Protein AF-A0AAW1Q838-F1 (afdb_monomer)

Radius of gyration: 20.92 Å; Cα contacts (8 Å, |Δi|>4): 84; chains: 1; bounding box: 61×26×75 Å

Solvent-accessible surface area (backbone atoms only — not comparable to full-atom values): 7530 Å² total; per-residue (Å²): 132,84,79,78,74,71,60,80,70,79,81,52,60,91,47,49,64,59,35,44,54,51,56,46,51,53,49,45,48,48,38,36,73,79,58,67,28,52,66,94,47,55,60,44,24,50,62,59,33,47,87,83,47,58,71,69,54,52,53,41,53,48,50,53,38,50,53,42,48,40,53,76,70,40,90,88,39,78,66,61,94,52,54,66,62,50,52,51,40,48,52,63,62,55,53,52,64,74,53,52,56,59,68,77,67,53,78,94,72,87,86,86,78,86,73,87,79,79,84,84,134

Nearest PDB structures (foldseek):
  2lch-assembly1_A  TM=3.728E-01  e=3.826E+00  Thermotoga maritima
  2iub-assembly2_J  TM=2.067E-01  e=8.677E+00  Thermotoga maritima

pLDDT: mean 75.62, std 19.11, range [34.22, 93.31]

Foldseek 3Di:
DDDPPPDLVVVAPPFQLRRLVVLQVVLVVCLCPLQVFDDPGQLSSLVRRVVVDDPVLSVLSVVSRVQNCCCPPPPPNRHRPCPVSNSVSSVVNVCCVVVSVVVVPDDPDDDDDDDDDDDDD

Organism: NCBI:txid41462

Sequence (121 aa):
MGGSLSRPEEQYSSNDVELVIRASKDLEHLLDTEFGASGKGLHEKITSCGRQLPDDLIKKMRYLATIRNKLIHEHGVNSIPNRDGFIRSFQESQDVQSLSVWSLLLPSALGHQPELTQNSR

Secondary structure (DSSP, 8-state):
-------GGGGS-S-HHHHHHHHHHHHHHHHHHHH----SSHHHHHHHHTTTS-HHHHHHHHHHHHHHHHHHHSTT--S-TTHHHHHHHHHHHHTTHHHHHHHHTS---S-----------

Structure (mmCIF, N/CA/C/O backbone):
data_AF-A0AAW1Q838-F1
#
_entry.id   AF-A0AAW1Q838-F1
#
loop_
_atom_site.group_PDB
_atom_site.id
_atom_site.type_symbol
_atom_site.label_atom_id
_atom_site.label_alt_id
_atom_site.label_comp_id
_atom_site.label_asym_id
_atom_site.label_entity_id
_atom_site.label_seq_id
_atom_site.pdbx_PDB_ins_code
_atom_site.Cartn_x
_atom_site.Cartn_y
_atom_site.Cartn_z
_atom_site.occupancy
_atom_site.B_iso_or_equiv
_atom_site.auth_seq_id
_atom_site.auth_comp_id
_atom_site.auth_asym_id
_atom_site.auth_atom_id
_atom_site.pdbx_PDB_model_num
ATOM 1 N N . MET A 1 1 ? -20.909 16.084 -25.757 1.00 37.94 1 MET A N 1
ATOM 2 C CA . MET A 1 1 ? -19.484 16.476 -25.811 1.00 37.94 1 MET A CA 1
ATOM 3 C C . MET A 1 1 ? -18.763 15.644 -24.770 1.00 37.94 1 MET A C 1
ATOM 5 O O . MET A 1 1 ? -19.203 15.638 -23.630 1.00 37.94 1 MET A O 1
ATOM 9 N N . GLY A 1 2 ? -17.811 14.818 -25.209 1.00 40.34 2 GLY A N 1
ATOM 10 C CA . GLY A 1 2 ? -17.252 13.718 -24.422 1.00 40.34 2 GLY A CA 1
ATOM 11 C C . GLY A 1 2 ? -16.569 14.194 -23.147 1.00 40.34 2 GLY A C 1
ATOM 12 O O . GLY A 1 2 ? -15.642 14.998 -23.209 1.00 40.34 2 GLY A O 1
ATOM 13 N N . GLY A 1 3 ? -17.026 13.681 -22.004 1.00 34.22 3 GLY A N 1
ATOM 14 C CA . GLY A 1 3 ? -16.238 13.703 -20.782 1.00 34.22 3 GLY A CA 1
ATOM 15 C C . GLY A 1 3 ? -14.993 12.872 -21.043 1.00 34.22 3 GLY A C 1
ATOM 16 O O . GLY A 1 3 ? -15.080 11.652 -21.174 1.00 34.22 3 GLY A O 1
ATOM 17 N N . SER A 1 4 ? -13.861 13.548 -21.210 1.00 37.50 4 SER A N 1
ATOM 18 C CA . SER A 1 4 ? -12.55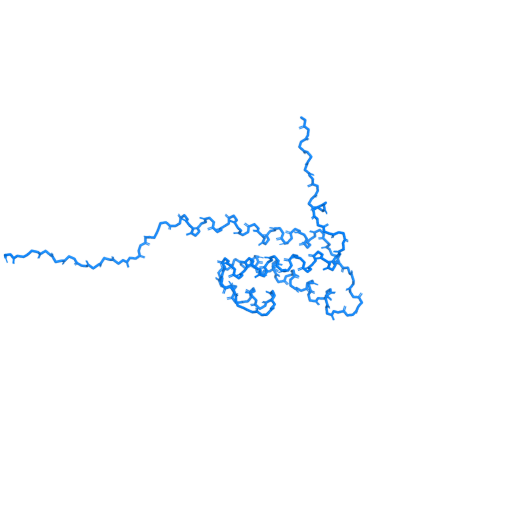5 12.912 -21.247 1.00 37.50 4 SER A CA 1
ATOM 19 C C . SER A 1 4 ? -12.356 12.272 -19.878 1.00 37.50 4 SER A C 1
ATOM 21 O O . SER A 1 4 ? -12.000 12.949 -18.918 1.00 37.50 4 SER A O 1
ATOM 23 N N . LEU A 1 5 ? -12.690 10.986 -19.762 1.00 45.12 5 LEU A N 1
ATOM 24 C CA . LEU A 1 5 ? -12.268 10.150 -18.650 1.00 45.12 5 LEU A CA 1
ATOM 25 C C . LEU A 1 5 ? -10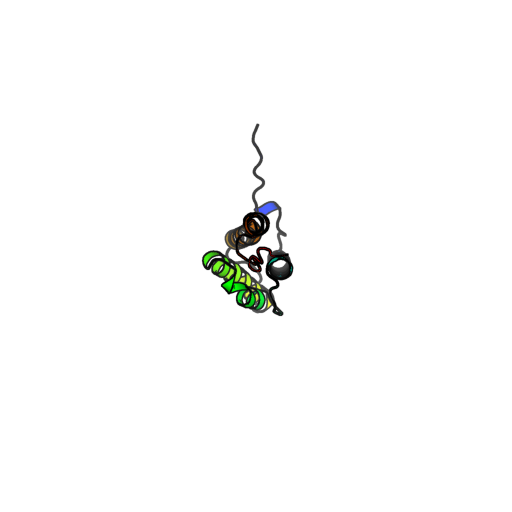.749 10.070 -18.778 1.00 45.12 5 LEU A C 1
ATOM 27 O O . LEU A 1 5 ? -10.233 9.237 -19.523 1.00 45.12 5 LEU A O 1
ATOM 31 N N . SER A 1 6 ? -10.042 11.014 -18.153 1.00 42.31 6 SER A N 1
ATOM 32 C CA . SER A 1 6 ? -8.593 10.943 -18.011 1.00 42.31 6 SER A CA 1
ATOM 33 C C . SER A 1 6 ? -8.267 9.541 -17.518 1.00 42.31 6 SER A C 1
ATOM 35 O O . SER A 1 6 ? -8.817 9.094 -16.507 1.00 42.31 6 SER A O 1
ATOM 37 N N . ARG A 1 7 ? -7.453 8.806 -18.284 1.00 50.72 7 ARG A N 1
ATOM 38 C CA . ARG A 1 7 ? -7.026 7.464 -17.884 1.00 50.72 7 ARG A CA 1
ATOM 39 C C . ARG A 1 7 ? -6.406 7.594 -16.492 1.00 50.72 7 ARG A C 1
ATOM 41 O O . ARG A 1 7 ? -5.589 8.496 -16.302 1.00 50.72 7 ARG A O 1
ATOM 48 N N . PRO A 1 8 ? -6.745 6.713 -15.536 1.00 52.41 8 PRO A N 1
ATOM 49 C CA . PRO A 1 8 ? -6.195 6.783 -14.182 1.00 52.41 8 PRO A CA 1
ATOM 50 C C . PRO A 1 8 ? -4.657 6.788 -14.175 1.00 52.41 8 PRO A C 1
ATOM 52 O O . PRO A 1 8 ? -4.049 7.295 -13.243 1.00 52.41 8 PRO A O 1
ATOM 55 N N . GLU A 1 9 ? -4.024 6.299 -15.243 1.00 51.03 9 GLU A N 1
ATOM 56 C CA . GLU A 1 9 ? -2.575 6.282 -15.443 1.00 51.03 9 GLU A CA 1
ATOM 57 C C . GLU A 1 9 ? -1.909 7.672 -15.534 1.00 51.03 9 GLU A C 1
ATOM 59 O O . GLU A 1 9 ? -0.737 7.782 -15.181 1.00 51.03 9 GLU A O 1
ATOM 64 N N . GLU A 1 10 ? -2.612 8.733 -15.955 1.00 53.31 10 GLU A N 1
ATOM 65 C CA . GLU A 1 10 ? -2.006 10.065 -16.176 1.00 53.31 10 GLU A CA 1
ATOM 66 C C . GLU A 1 10 ? -1.761 10.872 -14.885 1.00 53.31 10 GLU A C 1
ATOM 68 O O . GLU A 1 10 ? -1.040 11.868 -14.911 1.00 53.31 10 GLU A O 1
ATOM 73 N N . GLN A 1 11 ? -2.314 10.452 -13.740 1.00 62.91 11 GLN A N 1
ATOM 74 C CA . GLN A 1 11 ? -2.136 11.136 -12.446 1.00 62.91 11 GLN A CA 1
ATOM 75 C C . GLN A 1 11 ? -0.970 10.604 -11.598 1.00 62.91 11 GLN A C 1
ATOM 77 O O . GLN A 1 11 ? -0.588 11.233 -10.609 1.00 62.91 11 GLN A O 1
ATOM 82 N N . TYR A 1 12 ? -0.389 9.461 -11.962 1.00 73.44 12 TYR A N 1
ATOM 83 C CA . TYR A 1 12 ? 0.642 8.793 -11.169 1.00 73.44 12 TYR A CA 1
ATOM 84 C C . TYR A 1 12 ? 2.032 8.987 -11.777 1.00 73.44 12 TYR A C 1
ATOM 86 O O . TYR A 1 12 ? 2.196 8.916 -12.992 1.00 73.44 12 TYR A O 1
ATOM 94 N N . SER A 1 13 ? 3.056 9.183 -10.932 1.00 79.38 13 SER A N 1
ATOM 95 C CA . SER A 1 13 ? 4.440 9.375 -11.404 1.00 79.38 13 SER A CA 1
ATOM 96 C C . SER A 1 13 ? 4.865 8.235 -12.324 1.00 79.38 13 SER A C 1
ATOM 98 O O . SER A 1 13 ? 4.748 7.070 -11.940 1.00 79.38 13 SER A O 1
ATOM 100 N N . SER A 1 14 ? 5.401 8.548 -13.506 1.00 79.75 14 SER A N 1
ATOM 101 C CA . SER A 1 14 ? 5.923 7.562 -14.465 1.00 79.75 14 SER A CA 1
ATOM 102 C C . SER A 1 14 ? 7.032 6.679 -13.883 1.00 79.75 14 SER A C 1
ATOM 104 O O . SER A 1 14 ? 7.337 5.632 -14.444 1.00 79.75 14 SER A O 1
ATOM 106 N N . ASN A 1 15 ? 7.630 7.078 -12.756 1.00 88.19 15 ASN A N 1
ATOM 107 C CA . ASN A 1 15 ? 8.586 6.269 -12.019 1.00 88.19 15 ASN A CA 1
ATOM 108 C C . ASN A 1 15 ? 7.866 5.340 -11.027 1.00 88.19 15 ASN A C 1
ATOM 110 O O . ASN A 1 15 ? 7.208 5.790 -10.090 1.00 88.19 15 ASN A O 1
ATOM 114 N N . ASP A 1 16 ? 8.030 4.033 -11.220 1.00 89.44 16 ASP A N 1
ATOM 115 C CA . ASP A 1 16 ? 7.439 2.978 -10.391 1.00 89.44 16 ASP A CA 1
ATOM 116 C C . ASP A 1 16 ? 7.858 3.045 -8.916 1.00 89.44 16 ASP A C 1
ATOM 118 O O . ASP A 1 16 ? 7.029 2.852 -8.026 1.00 89.44 16 ASP A O 1
ATOM 122 N N . VAL A 1 17 ? 9.129 3.354 -8.646 1.00 88.88 17 VAL A N 1
ATOM 123 C CA . VAL A 1 17 ? 9.659 3.476 -7.279 1.00 88.88 17 VAL A CA 1
ATOM 124 C C . VAL A 1 17 ? 9.000 4.649 -6.574 1.00 88.88 17 VAL A C 1
ATOM 126 O O . VAL A 1 17 ? 8.524 4.523 -5.447 1.00 88.88 17 VAL A O 1
ATOM 129 N N . GLU A 1 18 ? 8.922 5.789 -7.255 1.00 89.31 18 GLU A N 1
ATOM 130 C CA . GLU A 1 18 ? 8.268 6.969 -6.707 1.00 89.31 18 GLU A CA 1
ATOM 131 C C . GLU A 1 18 ? 6.769 6.738 -6.485 1.00 89.31 18 GLU A C 1
ATOM 133 O O . GLU A 1 18 ? 6.257 7.076 -5.416 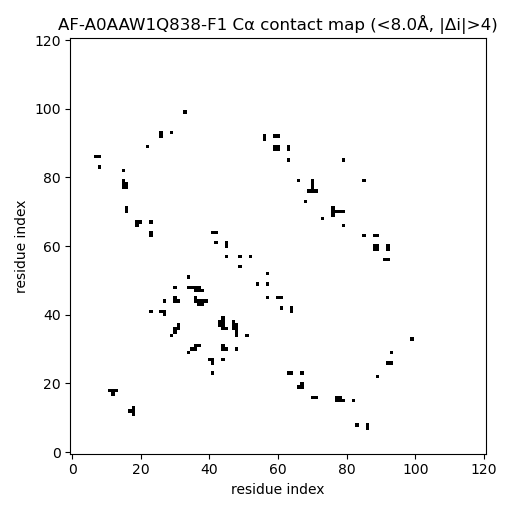1.00 89.31 18 GLU A O 1
ATOM 138 N N . LEU A 1 19 ? 6.081 6.131 -7.458 1.00 90.25 19 LEU A N 1
ATOM 139 C CA . LEU A 1 19 ? 4.669 5.771 -7.354 1.00 90.25 19 LEU A CA 1
ATOM 140 C C . LEU A 1 19 ? 4.412 4.917 -6.110 1.00 90.25 19 LEU A C 1
ATOM 142 O O . LEU A 1 19 ? 3.559 5.252 -5.291 1.00 90.25 19 LEU A O 1
ATOM 146 N N . VAL A 1 20 ? 5.180 3.845 -5.938 1.00 91.75 20 VAL A N 1
ATOM 147 C CA . VAL A 1 20 ? 5.031 2.920 -4.813 1.00 91.75 20 VAL A CA 1
ATOM 148 C C . VAL A 1 20 ? 5.320 3.590 -3.476 1.00 91.75 20 VAL A C 1
ATOM 150 O O . VAL A 1 20 ? 4.594 3.348 -2.510 1.00 91.75 20 VAL A O 1
ATOM 153 N N . ILE A 1 21 ? 6.346 4.442 -3.399 1.00 90.50 21 ILE A N 1
ATOM 154 C CA . ILE A 1 21 ? 6.668 5.178 -2.170 1.00 90.50 21 ILE A CA 1
ATOM 155 C C . ILE A 1 21 ? 5.532 6.134 -1.805 1.00 90.50 21 ILE A C 1
ATOM 157 O O . ILE A 1 21 ? 5.115 6.150 -0.648 1.00 90.50 21 ILE A O 1
ATOM 161 N N . ARG A 1 22 ? 5.027 6.917 -2.767 1.00 90.75 22 ARG A N 1
ATOM 162 C CA . ARG A 1 22 ? 3.933 7.874 -2.533 1.00 90.75 22 ARG A CA 1
ATOM 163 C C . ARG A 1 22 ? 2.650 7.156 -2.120 1.00 90.75 22 ARG A C 1
ATOM 165 O O . ARG A 1 22 ? 2.131 7.431 -1.046 1.00 90.75 22 ARG A O 1
ATOM 172 N N . ALA A 1 23 ? 2.230 6.155 -2.893 1.00 90.50 23 ALA A N 1
ATOM 173 C CA . ALA A 1 23 ? 1.039 5.362 -2.597 1.00 90.50 23 ALA A CA 1
ATOM 174 C C . ALA A 1 23 ? 1.113 4.689 -1.216 1.00 90.50 23 ALA A C 1
ATOM 176 O O . ALA A 1 23 ? 0.137 4.666 -0.469 1.00 90.50 23 ALA A O 1
ATOM 177 N N . SER A 1 24 ? 2.286 4.171 -0.839 1.00 91.69 24 SER A N 1
ATOM 178 C CA . SER A 1 24 ? 2.460 3.545 0.476 1.00 91.69 24 SER A CA 1
ATOM 179 C C . SER A 1 24 ? 2.349 4.558 1.610 1.00 91.69 24 SER A C 1
ATOM 181 O O . SER A 1 24 ? 1.657 4.275 2.580 1.00 91.69 24 SER A O 1
ATOM 183 N N . LYS A 1 25 ? 2.961 5.741 1.469 1.00 91.19 25 LYS A N 1
ATOM 184 C CA . LYS A 1 25 ? 2.856 6.816 2.467 1.00 91.19 25 LYS A CA 1
ATOM 185 C C . LYS A 1 25 ? 1.418 7.292 2.643 1.00 91.19 25 LYS A C 1
ATOM 187 O O . LYS A 1 25 ? 0.985 7.481 3.776 1.00 91.19 25 LYS A O 1
ATOM 192 N N . ASP A 1 26 ? 0.685 7.443 1.544 1.00 90.81 26 ASP A N 1
ATOM 193 C CA . ASP A 1 26 ? -0.714 7.871 1.578 1.00 90.81 26 ASP A CA 1
ATOM 194 C C . ASP A 1 26 ? -1.588 6.840 2.305 1.00 90.81 26 ASP A C 1
ATOM 196 O O . ASP A 1 26 ? -2.376 7.206 3.176 1.00 90.81 26 ASP A O 1
ATOM 200 N N . LEU A 1 27 ? -1.407 5.541 2.027 1.00 90.44 27 LEU A N 1
ATOM 201 C CA . LEU A 1 27 ? -2.109 4.486 2.768 1.00 90.44 27 LEU A CA 1
ATOM 202 C C . LEU A 1 27 ? -1.682 4.415 4.233 1.00 90.44 27 LEU A C 1
ATOM 204 O O . LEU A 1 27 ? -2.521 4.224 5.106 1.00 90.44 27 LEU A O 1
ATOM 208 N N . GLU A 1 28 ? -0.392 4.557 4.527 1.00 91.38 28 GLU A N 1
ATOM 209 C CA . GLU A 1 28 ? 0.101 4.557 5.903 1.00 91.38 28 GLU A CA 1
ATOM 210 C C . GLU A 1 28 ? -0.476 5.712 6.712 1.00 91.38 28 GLU A C 1
ATOM 212 O O . GLU A 1 28 ? -0.750 5.516 7.894 1.00 91.38 28 GLU A O 1
ATOM 217 N N . HIS A 1 29 ? -0.653 6.883 6.095 1.00 89.38 29 HIS A N 1
ATOM 218 C CA . HIS A 1 29 ? -1.289 8.043 6.707 1.00 89.38 29 HIS A CA 1
ATOM 219 C C . HIS A 1 29 ? -2.794 7.834 6.892 1.00 89.38 29 HIS A C 1
ATOM 221 O O . HIS A 1 29 ? -3.311 8.104 7.973 1.00 89.38 29 HIS A O 1
ATOM 227 N N . LEU A 1 30 ? -3.485 7.285 5.888 1.00 87.56 30 LEU A N 1
ATOM 228 C CA . LEU A 1 30 ? -4.908 6.947 5.972 1.00 87.56 30 LEU A CA 1
ATOM 229 C C . LEU A 1 30 ? -5.187 5.956 7.111 1.00 87.56 30 LEU A C 1
ATOM 231 O O . LEU A 1 30 ? -6.080 6.167 7.923 1.00 87.56 30 LEU A O 1
ATOM 235 N N . LEU A 1 31 ? -4.399 4.882 7.203 1.00 87.81 31 LEU A N 1
ATOM 236 C CA . LEU A 1 31 ? -4.549 3.883 8.261 1.00 87.81 31 LEU A CA 1
ATOM 237 C C . LEU A 1 31 ? -4.257 4.462 9.654 1.00 87.81 31 LEU A C 1
ATOM 239 O O . LEU A 1 31 ? -4.886 4.062 10.630 1.00 87.81 31 LEU A O 1
ATOM 243 N N . ASP A 1 32 ? -3.311 5.395 9.751 1.00 88.50 32 ASP A N 1
ATOM 244 C CA . ASP A 1 32 ? -2.970 6.085 11.000 1.00 88.50 32 ASP A CA 1
ATOM 245 C C . ASP A 1 32 ? -4.112 6.985 11.484 1.00 88.50 32 ASP A C 1
ATOM 247 O O . ASP A 1 32 ? -4.533 6.898 12.633 1.00 88.50 32 ASP A O 1
ATOM 251 N N . THR A 1 33 ? -4.635 7.812 10.577 1.00 85.50 33 THR A N 1
ATOM 252 C CA . THR A 1 33 ? -5.613 8.865 10.876 1.00 85.50 33 THR A CA 1
ATOM 253 C C . THR A 1 33 ? -7.024 8.323 11.066 1.00 85.50 33 THR A C 1
ATOM 255 O O . THR A 1 33 ? -7.673 8.664 12.051 1.00 85.50 33 THR A O 1
ATOM 258 N N . GLU A 1 34 ? -7.478 7.436 10.179 1.00 82.56 34 GLU A N 1
ATOM 259 C CA . GLU A 1 34 ? -8.862 6.948 10.184 1.00 82.56 34 GLU A CA 1
ATOM 260 C C . GLU A 1 34 ? -9.058 5.721 11.084 1.00 82.56 34 GLU A C 1
ATOM 262 O O . GLU A 1 34 ? -10.138 5.516 11.635 1.00 82.56 34 GLU A O 1
ATOM 267 N N . PHE A 1 35 ? -8.021 4.891 11.248 1.00 83.94 35 PHE A N 1
ATOM 268 C CA . PHE A 1 35 ? -8.126 3.606 11.956 1.00 83.94 35 PHE A CA 1
ATOM 269 C C . PHE A 1 35 ? -7.238 3.507 13.201 1.00 83.94 35 PHE A C 1
ATOM 271 O O . PHE A 1 35 ? -7.271 2.478 13.884 1.00 83.94 35 PHE A O 1
ATOM 278 N N . GLY A 1 36 ? -6.430 4.533 13.498 1.00 85.50 36 GLY A N 1
ATOM 279 C CA . GLY A 1 36 ? -5.480 4.507 14.613 1.00 85.50 36 GLY A CA 1
ATOM 280 C C . GLY A 1 36 ? -4.430 3.399 14.478 1.00 85.50 36 GLY A C 1
ATOM 281 O O . GLY A 1 36 ? -3.983 2.837 15.481 1.00 85.50 36 GLY A O 1
ATOM 282 N N . ALA A 1 37 ? -4.087 3.008 13.246 1.00 89.50 37 ALA A N 1
ATOM 283 C CA . ALA A 1 37 ? -3.208 1.874 13.001 1.00 89.50 37 ALA A CA 1
ATOM 284 C C . ALA A 1 37 ? -1.791 2.129 13.530 1.00 89.50 37 ALA A C 1
ATOM 286 O O . ALA A 1 37 ? -1.193 3.174 13.293 1.00 89.50 37 ALA A O 1
ATOM 287 N N . SER A 1 38 ? -1.217 1.123 14.188 1.00 85.81 38 SER A N 1
ATOM 288 C CA . SER A 1 38 ? 0.138 1.180 14.743 1.00 85.81 38 SER A CA 1
ATOM 289 C C . SER A 1 38 ? 1.102 0.285 13.958 1.00 85.81 38 SER A C 1
ATOM 291 O O . SER A 1 38 ? 0.747 -0.826 13.566 1.00 85.81 38 SER A O 1
ATOM 293 N N . GLY A 1 39 ? 2.335 0.747 13.735 1.00 89.69 39 GLY A N 1
ATOM 294 C CA . GLY A 1 39 ? 3.375 -0.019 13.033 1.00 89.69 39 GLY A CA 1
ATOM 295 C C . GLY A 1 39 ? 4.405 0.864 12.328 1.00 89.69 39 GLY A C 1
ATOM 296 O O . GLY A 1 39 ? 4.149 2.047 12.100 1.00 89.69 39 GLY A O 1
ATOM 297 N N . LYS A 1 40 ? 5.571 0.301 11.979 1.00 85.44 40 LYS A N 1
ATOM 298 C CA . LYS A 1 40 ? 6.641 1.036 11.276 1.00 85.44 40 LYS A CA 1
ATOM 299 C C . LYS A 1 40 ? 6.469 1.025 9.760 1.00 85.44 40 LYS A C 1
ATOM 301 O O . LYS A 1 40 ? 6.989 1.917 9.099 1.00 85.44 40 LYS A O 1
ATOM 306 N N . GLY A 1 41 ? 5.775 0.023 9.223 1.00 87.56 41 GLY A N 1
ATOM 307 C CA . GLY A 1 41 ? 5.469 -0.075 7.800 1.00 87.56 41 GLY A CA 1
ATOM 308 C C . GLY A 1 41 ? 4.021 -0.458 7.505 1.00 87.56 41 GLY A C 1
ATOM 309 O O . GLY A 1 41 ? 3.312 -1.003 8.354 1.00 87.56 41 GLY A O 1
ATOM 310 N N . LEU A 1 42 ? 3.613 -0.247 6.252 1.00 90.44 42 LEU A N 1
ATOM 311 C CA . LEU A 1 42 ? 2.273 -0.543 5.737 1.00 90.44 42 LEU A CA 1
ATOM 312 C C . LEU A 1 42 ? 1.752 -1.937 6.133 1.00 90.44 42 LEU A C 1
ATOM 314 O O . LEU A 1 42 ? 0.615 -2.065 6.574 1.00 90.44 42 LEU A O 1
ATOM 318 N N . HIS A 1 43 ? 2.580 -2.984 6.051 1.00 91.81 43 HIS A N 1
ATOM 319 C CA . HIS A 1 43 ? 2.169 -4.348 6.419 1.00 91.81 43 HIS A CA 1
ATOM 320 C C . HIS A 1 43 ? 1.782 -4.486 7.904 1.00 91.81 43 HIS A C 1
ATOM 322 O O . HIS A 1 43 ? 0.798 -5.152 8.239 1.00 91.81 43 HIS A O 1
ATOM 328 N N . GL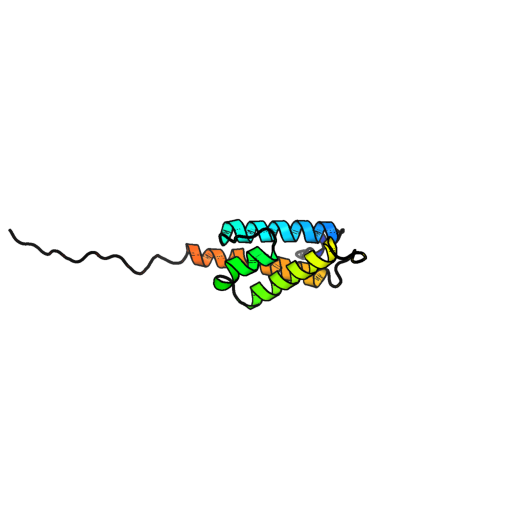U A 1 44 ? 2.545 -3.850 8.796 1.00 91.69 44 GLU A N 1
ATOM 329 C CA . GLU A 1 44 ? 2.270 -3.851 10.235 1.00 91.69 44 GLU A CA 1
ATOM 330 C C . GLU A 1 44 ? 0.998 -3.057 10.534 1.00 91.69 44 GLU A C 1
ATOM 332 O O . GLU A 1 44 ? 0.128 -3.556 11.248 1.00 91.69 44 GLU A O 1
ATOM 337 N N . LYS A 1 45 ? 0.834 -1.884 9.904 1.00 91.69 45 LYS A N 1
ATOM 338 C CA . LYS A 1 45 ? -0.369 -1.056 10.059 1.00 91.69 45 LYS A CA 1
ATOM 339 C C . LYS A 1 45 ? -1.632 -1.794 9.613 1.00 91.69 45 LYS A C 1
ATOM 341 O O . LYS A 1 45 ? -2.598 -1.836 10.371 1.00 91.69 45 LYS A O 1
ATOM 346 N N . ILE A 1 46 ? -1.611 -2.452 8.448 1.00 90.81 46 ILE A N 1
ATOM 347 C CA . ILE A 1 46 ? -2.731 -3.285 7.965 1.00 90.81 46 ILE A CA 1
ATOM 348 C C . ILE A 1 46 ? -3.060 -4.391 8.972 1.00 90.81 46 ILE A C 1
ATOM 350 O O . ILE A 1 46 ? -4.223 -4.683 9.226 1.00 90.81 46 ILE A O 1
ATOM 354 N N . THR A 1 47 ? -2.043 -5.025 9.556 1.00 90.25 47 THR A N 1
ATOM 355 C CA . THR A 1 47 ? -2.251 -6.092 10.544 1.00 90.25 47 THR A CA 1
ATOM 356 C C . THR A 1 47 ? -2.857 -5.547 11.838 1.00 90.25 47 THR A C 1
ATOM 358 O O . THR A 1 47 ? -3.757 -6.171 12.396 1.00 90.25 47 THR A O 1
ATOM 361 N N . SER A 1 48 ? -2.417 -4.367 12.280 1.00 91.25 48 SER A N 1
ATOM 362 C CA . SER A 1 48 ? -2.935 -3.683 13.468 1.00 91.25 48 SER A CA 1
ATOM 363 C C . SER A 1 48 ? -4.422 -3.331 13.332 1.00 91.25 48 SER A C 1
ATOM 365 O O . SER A 1 48 ? -5.195 -3.607 14.249 1.00 91.25 48 SER A O 1
ATOM 367 N N . CYS A 1 49 ? -4.848 -2.797 12.184 1.00 86.00 49 CYS A N 1
ATOM 368 C CA . CYS A 1 49 ? -6.246 -2.419 11.939 1.00 86.00 49 CYS A CA 1
ATOM 369 C C . CYS A 1 49 ? -7.085 -3.503 11.239 1.00 86.00 49 CYS A C 1
ATOM 371 O O . CYS A 1 49 ? -8.276 -3.305 11.016 1.00 86.00 49 CYS A O 1
ATOM 373 N N . GLY A 1 50 ? -6.521 -4.677 10.941 1.00 82.44 50 GLY A N 1
ATOM 374 C CA . GLY A 1 50 ? -7.166 -5.710 10.122 1.00 82.44 50 GLY A CA 1
ATOM 375 C C . GLY A 1 50 ? -8.459 -6.307 10.693 1.00 82.44 50 GLY A C 1
ATOM 376 O O . GLY A 1 50 ? -9.168 -7.003 9.984 1.00 82.44 50 GLY A O 1
ATOM 377 N N . ARG A 1 51 ? -8.812 -6.045 11.957 1.00 83.81 51 ARG A N 1
ATOM 378 C CA . ARG A 1 51 ? -10.138 -6.414 12.494 1.00 83.81 51 ARG A CA 1
ATOM 379 C C . ARG A 1 51 ? -11.248 -5.429 12.117 1.00 83.81 51 ARG A C 1
ATOM 381 O O . ARG A 1 51 ? -12.414 -5.786 12.209 1.00 83.81 51 ARG A O 1
ATOM 388 N N . GLN A 1 52 ? -10.884 -4.204 11.743 1.00 81.50 52 GLN A N 1
ATOM 389 C CA . GLN A 1 52 ? -11.806 -3.114 11.405 1.00 81.50 52 GLN A CA 1
ATOM 390 C C . GLN A 1 52 ? -12.035 -2.997 9.891 1.00 81.50 52 GLN A C 1
ATOM 392 O O . GLN A 1 52 ? -12.928 -2.279 9.453 1.00 81.50 52 GLN A O 1
ATOM 397 N N . LEU A 1 53 ? -11.227 -3.698 9.090 1.00 83.19 53 LEU A N 1
ATOM 398 C CA . LEU A 1 53 ? -11.258 -3.650 7.634 1.00 83.19 53 LEU A CA 1
ATOM 399 C C . LEU A 1 53 ? -11.885 -4.929 7.057 1.00 83.19 53 LEU A C 1
ATOM 401 O O . LEU A 1 53 ? -11.674 -6.014 7.602 1.00 83.19 53 LEU A O 1
ATOM 405 N N . PRO A 1 54 ? -12.611 -4.845 5.930 1.00 86.69 54 PRO A N 1
ATOM 406 C CA . PRO A 1 54 ? -13.083 -6.029 5.226 1.00 86.69 54 PRO A CA 1
ATOM 407 C C . PRO A 1 54 ? -11.916 -6.859 4.670 1.00 86.69 54 PRO A C 1
ATOM 409 O O . PRO A 1 54 ? -10.911 -6.326 4.197 1.00 86.69 54 PRO A O 1
ATOM 412 N N . ASP A 1 55 ? -12.076 -8.183 4.670 1.00 86.94 55 ASP A N 1
ATOM 413 C CA . ASP A 1 55 ? -11.023 -9.137 4.284 1.00 86.94 55 ASP A CA 1
ATOM 414 C C . ASP A 1 55 ? -10.523 -8.933 2.837 1.00 86.94 55 ASP A C 1
ATOM 416 O O . ASP A 1 55 ? -9.336 -9.086 2.546 1.00 86.94 55 ASP A O 1
ATOM 420 N N . ASP A 1 56 ? -11.415 -8.514 1.932 1.00 87.44 56 ASP A N 1
ATOM 421 C CA . ASP A 1 56 ? -11.082 -8.178 0.540 1.00 87.44 56 ASP A CA 1
ATOM 422 C C . ASP A 1 56 ? -10.125 -6.977 0.440 1.00 87.44 56 ASP A C 1
ATOM 424 O O . ASP A 1 56 ? -9.119 -7.017 -0.272 1.00 87.44 56 ASP A O 1
ATOM 428 N N . LEU A 1 57 ? -10.378 -5.935 1.233 1.00 87.44 57 LEU A N 1
ATOM 429 C CA . LEU A 1 57 ? -9.526 -4.752 1.304 1.00 87.44 57 LEU A CA 1
ATOM 430 C C . LEU A 1 57 ? -8.162 -5.086 1.913 1.00 87.44 57 LEU A C 1
ATOM 432 O O . LEU A 1 57 ? -7.131 -4.664 1.392 1.00 87.44 57 LEU A O 1
ATOM 436 N N . ILE A 1 58 ? -8.135 -5.900 2.971 1.00 90.19 58 ILE A N 1
ATOM 437 C CA . ILE A 1 58 ? -6.885 -6.362 3.588 1.00 90.19 58 ILE A CA 1
ATOM 438 C C . ILE A 1 58 ? -6.023 -7.094 2.560 1.00 90.19 58 ILE A C 1
ATOM 440 O O . ILE A 1 58 ? -4.813 -6.866 2.501 1.00 90.19 58 ILE A O 1
ATOM 444 N N . LYS A 1 59 ? -6.620 -7.950 1.721 1.00 91.06 59 LYS A N 1
ATOM 445 C CA . LYS A 1 59 ? -5.900 -8.650 0.644 1.00 91.06 59 LYS A CA 1
ATOM 446 C C . LYS A 1 59 ? -5.287 -7.674 -0.360 1.00 91.06 59 LYS A C 1
ATOM 448 O O . LYS A 1 59 ? -4.111 -7.827 -0.693 1.00 91.06 59 LYS A O 1
ATOM 453 N N . LYS A 1 60 ? -6.031 -6.650 -0.789 1.00 91.31 60 LYS A N 1
ATOM 454 C CA . LYS A 1 60 ? -5.534 -5.608 -1.709 1.00 91.31 60 LYS A CA 1
ATOM 455 C C . LYS A 1 60 ? -4.403 -4.793 -1.089 1.00 91.31 60 LYS A C 1
ATOM 457 O O . LYS A 1 60 ? -3.337 -4.660 -1.685 1.00 91.31 60 LYS A O 1
ATOM 462 N N . MET A 1 61 ? -4.576 -4.331 0.144 1.00 91.19 61 MET A N 1
ATOM 463 C CA . MET A 1 61 ? -3.544 -3.580 0.857 1.00 91.19 61 MET A CA 1
ATOM 464 C C . MET A 1 61 ? -2.283 -4.427 1.102 1.00 91.19 61 MET A C 1
ATOM 466 O O . MET A 1 61 ? -1.161 -3.937 0.958 1.00 91.19 61 MET A O 1
ATOM 470 N N . ARG A 1 62 ? -2.435 -5.724 1.407 1.00 92.06 62 ARG A N 1
ATOM 471 C CA . ARG A 1 62 ? -1.302 -6.658 1.525 1.00 92.06 62 ARG A CA 1
ATOM 472 C C . ARG A 1 62 ? -0.563 -6.827 0.203 1.00 92.06 62 ARG A C 1
ATOM 474 O O . ARG A 1 62 ? 0.664 -6.837 0.217 1.00 92.06 62 ARG A O 1
ATOM 481 N N . TYR A 1 63 ? -1.278 -6.912 -0.917 1.00 93.31 63 TYR A N 1
ATOM 482 C CA . TYR A 1 63 ? -0.672 -6.949 -2.248 1.00 93.31 63 TYR A CA 1
ATOM 483 C C . TYR A 1 63 ? 0.192 -5.705 -2.518 1.00 93.31 63 TYR A C 1
ATOM 485 O O . TYR A 1 63 ? 1.352 -5.843 -2.916 1.00 93.31 63 TYR A O 1
ATOM 493 N N . LEU A 1 64 ? -0.315 -4.507 -2.205 1.00 92.62 64 LEU A N 1
ATOM 494 C CA . LEU A 1 64 ? 0.444 -3.253 -2.320 1.00 92.62 64 LEU A CA 1
ATOM 495 C C . LEU A 1 64 ? 1.702 -3.270 -1.439 1.00 92.62 64 LEU A C 1
ATOM 497 O O . LEU A 1 64 ? 2.793 -2.950 -1.913 1.00 92.62 64 LEU A O 1
ATOM 501 N N . ALA A 1 65 ? 1.579 -3.718 -0.185 1.00 92.69 65 ALA A N 1
ATOM 502 C CA . ALA A 1 65 ? 2.708 -3.846 0.736 1.00 92.69 65 ALA A CA 1
ATOM 503 C C . ALA A 1 65 ? 3.771 -4.837 0.229 1.00 92.69 65 ALA A C 1
ATOM 505 O O . ALA A 1 65 ? 4.970 -4.591 0.373 1.00 92.69 65 ALA A O 1
ATOM 506 N N . THR A 1 66 ? 3.356 -5.943 -0.398 1.00 93.19 66 THR A N 1
ATOM 507 C CA . THR A 1 66 ? 4.277 -6.903 -1.019 1.00 93.19 66 THR A CA 1
ATOM 508 C C . THR A 1 66 ? 5.031 -6.279 -2.189 1.00 93.19 66 THR A C 1
ATOM 510 O O . THR A 1 66 ? 6.250 -6.425 -2.252 1.00 93.19 66 THR A O 1
ATOM 513 N N . ILE A 1 67 ? 4.346 -5.563 -3.089 1.00 91.94 67 ILE A N 1
ATOM 514 C CA . ILE A 1 67 ? 5.002 -4.874 -4.213 1.00 91.94 67 ILE A CA 1
ATOM 515 C C . ILE A 1 67 ? 5.983 -3.829 -3.696 1.00 91.94 67 ILE A C 1
ATOM 517 O O . ILE A 1 67 ? 7.129 -3.810 -4.142 1.00 91.94 67 ILE A O 1
ATOM 521 N N . ARG A 1 68 ? 5.576 -3.025 -2.707 1.00 90.81 68 ARG A N 1
ATOM 522 C CA . ARG A 1 68 ? 6.461 -2.053 -2.067 1.00 90.81 68 ARG A CA 1
ATOM 523 C C . ARG A 1 68 ? 7.701 -2.705 -1.486 1.00 90.81 68 ARG A C 1
ATOM 525 O O . ARG A 1 68 ? 8.801 -2.214 -1.705 1.00 90.81 68 ARG A O 1
ATOM 532 N N . ASN A 1 69 ? 7.551 -3.810 -0.764 1.00 90.69 69 ASN A N 1
ATOM 533 C CA . ASN A 1 69 ? 8.703 -4.471 -0.166 1.00 90.69 69 ASN A CA 1
ATOM 534 C C . ASN A 1 69 ? 9.659 -5.032 -1.215 1.00 90.69 69 ASN A C 1
ATOM 536 O O . ASN A 1 69 ? 10.862 -4.858 -1.061 1.00 90.69 69 ASN A O 1
ATOM 540 N N . LYS A 1 70 ? 9.144 -5.633 -2.291 1.00 89.81 70 LYS A N 1
ATOM 541 C CA . LYS A 1 70 ? 9.985 -6.121 -3.390 1.00 89.81 70 LYS A CA 1
ATOM 542 C C . LYS A 1 70 ? 10.724 -4.978 -4.080 1.00 89.81 70 LYS A C 1
ATOM 544 O O . LYS A 1 70 ? 11.941 -5.002 -4.150 1.00 89.81 70 LYS A O 1
ATOM 549 N N . LEU A 1 71 ? 10.007 -3.942 -4.506 1.00 89.75 71 LEU A N 1
ATOM 550 C CA . LEU A 1 71 ? 10.586 -2.834 -5.269 1.00 89.75 71 LEU A CA 1
ATOM 551 C C . LEU A 1 71 ? 11.617 -2.016 -4.466 1.00 89.75 71 LEU A C 1
ATOM 553 O O . LEU A 1 71 ? 12.533 -1.442 -5.040 1.00 89.75 71 LEU A O 1
ATOM 557 N N . ILE A 1 72 ? 11.463 -1.937 -3.140 1.00 87.31 72 ILE A N 1
ATOM 558 C CA . ILE A 1 72 ? 12.354 -1.150 -2.273 1.00 87.31 72 ILE A CA 1
ATOM 559 C C . ILE A 1 72 ? 13.514 -1.977 -1.707 1.00 87.31 72 ILE A C 1
ATOM 561 O O . ILE A 1 72 ? 14.585 -1.421 -1.468 1.00 87.31 72 ILE A O 1
ATOM 565 N N . HIS A 1 73 ? 13.320 -3.273 -1.451 1.00 84.44 73 HIS A N 1
ATOM 566 C CA . HIS A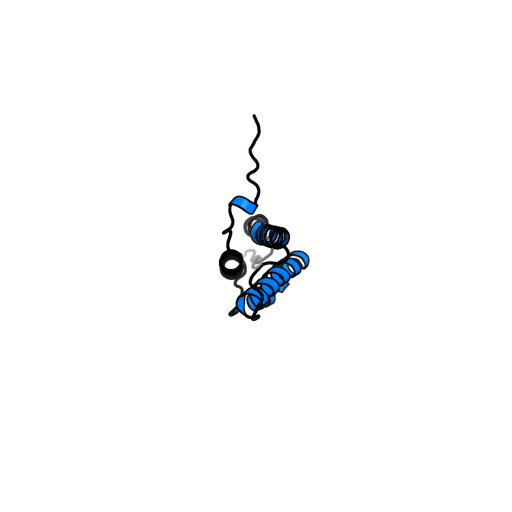 1 73 ? 14.306 -4.093 -0.735 1.00 84.44 73 HIS A CA 1
ATOM 567 C C . HIS A 1 73 ? 14.950 -5.198 -1.575 1.00 84.44 73 HIS A C 1
ATOM 569 O O . HIS A 1 73 ? 16.004 -5.698 -1.187 1.00 84.44 73 HIS A O 1
ATOM 575 N N . GLU A 1 74 ? 14.354 -5.605 -2.695 1.00 88.94 74 GLU A N 1
ATOM 576 C CA . GLU A 1 74 ? 14.895 -6.674 -3.533 1.00 88.94 74 GLU A CA 1
ATOM 577 C C . GLU A 1 74 ? 15.822 -6.097 -4.609 1.00 88.94 74 GLU A C 1
ATOM 579 O O . GLU A 1 74 ? 15.416 -5.318 -5.473 1.00 88.94 74 GLU A O 1
ATOM 584 N N . HIS A 1 75 ? 17.095 -6.493 -4.571 1.00 78.12 75 HIS A N 1
ATOM 585 C CA . HIS A 1 75 ? 18.068 -6.072 -5.573 1.00 78.12 75 HIS A CA 1
ATOM 586 C C . HIS A 1 75 ? 17.690 -6.616 -6.959 1.00 78.12 75 HIS A C 1
ATOM 588 O O . HIS A 1 75 ? 17.634 -7.824 -7.165 1.00 78.12 75 HIS A O 1
ATOM 594 N N . GLY A 1 76 ? 17.475 -5.712 -7.919 1.00 80.44 76 GLY A N 1
ATOM 595 C CA . GLY A 1 76 ? 17.152 -6.048 -9.311 1.00 80.44 76 GLY A CA 1
ATOM 596 C C . GLY A 1 76 ? 15.675 -5.892 -9.680 1.00 80.44 76 GLY A C 1
ATOM 597 O O . GLY A 1 76 ? 15.345 -5.946 -10.864 1.00 80.44 76 GLY A O 1
ATOM 598 N N . VAL A 1 77 ? 14.795 -5.629 -8.710 1.00 82.69 77 VAL A N 1
ATOM 599 C CA . VAL A 1 77 ? 13.389 -5.300 -8.972 1.00 82.69 77 VAL A CA 1
ATOM 600 C C . VAL A 1 77 ? 13.247 -3.782 -9.072 1.00 82.69 77 VAL A C 1
ATOM 602 O O . VAL A 1 77 ? 13.181 -3.093 -8.064 1.00 82.69 77 VAL A O 1
ATOM 605 N N . ASN A 1 78 ? 13.190 -3.257 -10.299 1.00 81.62 78 ASN A N 1
ATOM 606 C CA . ASN A 1 78 ? 13.107 -1.809 -10.561 1.00 81.62 78 ASN A CA 1
ATOM 607 C C . ASN A 1 78 ? 11.774 -1.371 -11.188 1.00 81.62 78 ASN A C 1
ATOM 609 O O . ASN A 1 78 ? 11.612 -0.202 -11.540 1.00 81.62 78 ASN A O 1
ATOM 613 N N . SER A 1 79 ? 10.832 -2.299 -11.361 1.00 87.12 79 SER A N 1
ATOM 614 C CA . SER A 1 79 ? 9.5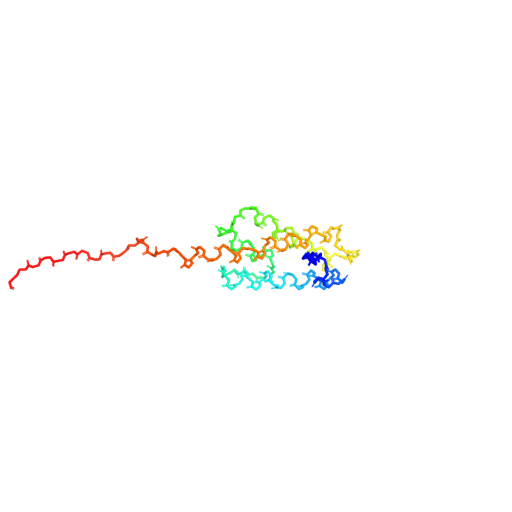48 -2.018 -12.003 1.00 87.12 79 SER A CA 1
ATOM 615 C C . SER A 1 79 ? 8.408 -2.787 -11.352 1.00 87.12 79 SER A C 1
ATOM 617 O O . SER A 1 79 ? 8.593 -3.889 -10.826 1.00 87.12 79 SER A O 1
ATOM 619 N N . ILE A 1 80 ? 7.213 -2.208 -11.404 1.00 88.56 80 ILE A N 1
ATOM 620 C CA . ILE A 1 80 ? 5.988 -2.850 -10.941 1.00 88.56 80 ILE A CA 1
ATOM 621 C C . ILE A 1 80 ? 5.528 -3.816 -12.043 1.00 88.56 80 ILE A C 1
ATOM 623 O O . ILE A 1 80 ? 5.242 -3.376 -13.155 1.00 88.56 80 ILE A O 1
ATOM 627 N N . PRO A 1 81 ? 5.399 -5.126 -11.766 1.00 85.75 81 PRO A N 1
ATOM 628 C CA . PRO A 1 81 ? 5.074 -6.114 -12.799 1.00 85.75 81 PRO A CA 1
ATOM 629 C C . PRO A 1 81 ? 3.676 -5.924 -13.407 1.00 85.75 81 PRO A C 1
ATOM 631 O O . PRO A 1 81 ? 3.463 -6.250 -14.569 1.00 85.75 81 PRO A O 1
ATOM 634 N N . ASN A 1 82 ? 2.724 -5.394 -12.635 1.00 88.44 82 ASN A N 1
ATOM 635 C CA . ASN A 1 82 ? 1.404 -4.998 -13.118 1.00 88.44 82 ASN A CA 1
ATOM 636 C C . ASN A 1 82 ? 1.044 -3.621 -12.551 1.00 88.44 82 ASN A C 1
ATOM 638 O O . ASN A 1 82 ? 0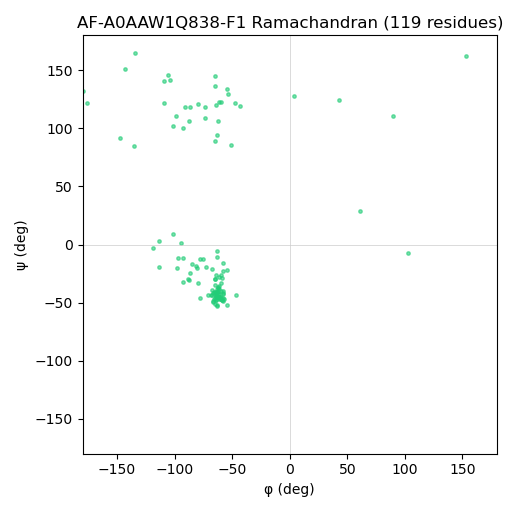.417 -3.512 -11.495 1.00 88.44 82 ASN A O 1
ATOM 642 N N . ARG A 1 83 ? 1.503 -2.572 -13.234 1.00 89.88 83 ARG A N 1
ATOM 643 C CA . ARG A 1 83 ? 1.325 -1.184 -12.800 1.00 89.88 83 ARG A CA 1
ATOM 644 C C . ARG A 1 83 ? -0.148 -0.776 -12.718 1.00 89.88 83 ARG A C 1
ATOM 646 O O . ARG A 1 83 ? -0.542 -0.179 -11.722 1.00 89.88 83 ARG A O 1
ATOM 653 N N . ASP A 1 84 ? -0.962 -1.152 -13.701 1.00 89.25 84 ASP A N 1
ATOM 654 C CA . ASP A 1 84 ? -2.404 -0.866 -13.700 1.00 89.25 84 ASP A CA 1
ATOM 655 C C . ASP A 1 84 ? -3.112 -1.564 -12.529 1.00 89.25 84 ASP A C 1
ATOM 657 O O . ASP A 1 84 ? -3.827 -0.932 -11.753 1.00 89.25 84 ASP A O 1
ATOM 661 N N . GLY A 1 85 ? -2.803 -2.845 -12.300 1.00 88.88 85 GLY A N 1
ATOM 662 C CA . GLY A 1 85 ? -3.325 -3.586 -11.151 1.00 88.88 85 GLY A CA 1
ATOM 663 C C . GLY A 1 85 ? -2.909 -2.990 -9.803 1.00 88.88 85 GLY A C 1
ATOM 664 O O . GLY A 1 85 ? -3.705 -2.992 -8.860 1.00 88.88 85 GLY A O 1
ATOM 665 N N . PHE A 1 86 ? -1.691 -2.446 -9.705 1.00 91.38 86 PHE A N 1
ATOM 666 C CA . PHE A 1 86 ? -1.228 -1.718 -8.522 1.00 91.38 86 PHE A CA 1
ATOM 667 C C . PHE A 1 86 ? -2.034 -0.434 -8.306 1.00 91.38 86 PHE A C 1
ATOM 669 O O . PHE A 1 86 ? -2.573 -0.237 -7.218 1.00 91.38 86 PHE A O 1
ATOM 676 N N . ILE A 1 87 ? -2.165 0.402 -9.340 1.00 90.19 87 ILE A N 1
ATOM 677 C CA . ILE A 1 87 ? -2.926 1.658 -9.283 1.00 90.19 87 ILE A CA 1
ATOM 678 C C . ILE A 1 87 ? -4.377 1.385 -8.893 1.00 90.19 87 ILE A C 1
ATOM 680 O O . ILE A 1 87 ? -4.887 1.996 -7.957 1.00 90.19 87 ILE A O 1
ATOM 684 N N . ARG A 1 88 ? -5.019 0.415 -9.544 1.00 90.25 88 ARG A N 1
ATOM 685 C CA . ARG A 1 88 ? -6.397 0.032 -9.248 1.00 90.25 88 ARG A CA 1
ATOM 686 C C . ARG A 1 88 ? -6.559 -0.448 -7.807 1.00 90.25 88 ARG A C 1
ATOM 688 O O . ARG A 1 88 ? -7.466 -0.005 -7.112 1.00 90.25 88 ARG A O 1
ATOM 695 N N . SER A 1 89 ? -5.664 -1.318 -7.337 1.00 90.31 89 SER A N 1
ATOM 696 C CA . SER A 1 89 ? -5.702 -1.808 -5.951 1.00 90.31 89 SER A CA 1
ATOM 697 C C . SER A 1 89 ? -5.514 -0.673 -4.943 1.00 90.31 89 SER A C 1
ATOM 699 O O . SER A 1 89 ? -6.136 -0.688 -3.883 1.00 90.31 89 SER A O 1
ATOM 701 N N . PHE A 1 90 ? -4.671 0.313 -5.266 1.00 90.94 90 PHE A N 1
ATOM 702 C CA . PHE A 1 90 ? -4.473 1.509 -4.451 1.00 90.94 90 PHE A CA 1
ATOM 703 C C . PHE A 1 90 ? -5.725 2.389 -4.423 1.00 90.94 90 PHE A C 1
ATOM 705 O O . PHE A 1 90 ? -6.185 2.718 -3.336 1.00 90.94 90 PHE A O 1
ATOM 712 N N . GLN A 1 91 ? -6.330 2.683 -5.574 1.00 88.88 91 GLN A N 1
ATOM 713 C CA . GLN A 1 91 ? -7.571 3.460 -5.665 1.00 88.88 91 GLN A CA 1
ATOM 714 C C . GLN A 1 91 ? -8.713 2.806 -4.884 1.00 88.88 91 GLN A C 1
ATOM 716 O O . GLN A 1 91 ? -9.346 3.455 -4.056 1.00 88.88 91 GLN A O 1
ATOM 721 N N . GLU A 1 92 ? -8.916 1.499 -5.059 1.00 87.38 92 GLU A N 1
ATOM 722 C CA . GLU A 1 92 ? -9.905 0.734 -4.290 1.00 87.38 92 GLU A CA 1
ATOM 723 C C . GLU A 1 92 ? -9.595 0.741 -2.780 1.00 87.38 92 GLU A C 1
ATOM 725 O O . GLU A 1 92 ? -10.506 0.656 -1.961 1.00 87.38 92 GLU A O 1
ATOM 730 N N . SER A 1 93 ? -8.318 0.871 -2.398 1.00 86.31 93 SER A N 1
ATOM 731 C CA . SER A 1 93 ? -7.905 0.992 -0.994 1.00 86.31 93 SER A CA 1
ATOM 732 C C . SER A 1 93 ? -8.040 2.407 -0.424 1.00 86.31 93 SER A C 1
ATOM 734 O O . SER A 1 93 ? -8.052 2.562 0.795 1.00 86.31 93 SER A O 1
ATOM 736 N N . GLN A 1 94 ? -8.138 3.432 -1.272 1.00 82.19 94 GLN A N 1
ATOM 737 C CA . GLN A 1 94 ? -8.421 4.813 -0.870 1.00 82.19 94 GLN A CA 1
ATOM 738 C C . GLN A 1 94 ? -9.926 5.088 -0.786 1.00 82.19 94 GLN A C 1
ATOM 740 O O . GLN A 1 94 ? -10.357 5.863 0.066 1.00 82.19 94 GLN A O 1
ATOM 745 N N . ASP A 1 95 ? -10.728 4.407 -1.608 1.00 75.75 95 ASP A N 1
ATOM 746 C CA . ASP A 1 95 ? -12.194 4.526 -1.638 1.00 75.75 95 ASP A CA 1
ATOM 747 C C . ASP A 1 95 ? -12.878 4.080 -0.330 1.00 75.75 95 ASP A C 1
ATOM 749 O O . ASP A 1 95 ? -14.059 4.314 -0.098 1.00 75.75 95 ASP A O 1
ATOM 753 N N . VAL A 1 96 ? -12.108 3.535 0.612 1.00 63.31 96 VAL A N 1
ATOM 754 C CA . VAL A 1 96 ? -12.521 3.301 2.002 1.00 63.31 96 VAL A CA 1
ATOM 755 C C . VAL A 1 96 ? -12.964 4.605 2.690 1.00 63.31 96 VAL A C 1
ATOM 757 O O . VAL A 1 96 ? -13.791 4.559 3.598 1.00 63.31 96 VAL A O 1
ATOM 760 N N . GLN A 1 97 ? -12.514 5.774 2.214 1.00 52.31 97 GLN A N 1
ATOM 761 C CA . GLN A 1 97 ? -13.051 7.091 2.600 1.00 52.31 97 GLN A CA 1
ATOM 762 C C . GLN A 1 97 ? -14.550 7.254 2.271 1.00 52.31 97 GLN A C 1
ATOM 764 O O . GLN A 1 97 ? -15.265 7.983 2.951 1.00 52.31 97 GLN A O 1
ATOM 769 N N . SER A 1 98 ? -15.078 6.539 1.273 1.00 49.78 98 SER A N 1
ATOM 770 C CA . SER A 1 98 ? -16.523 6.492 1.018 1.00 49.78 98 SER A CA 1
ATOM 771 C C . SER A 1 98 ? -17.274 5.605 2.022 1.00 49.78 98 SER A C 1
ATOM 773 O O . SER A 1 98 ? -18.504 5.659 2.083 1.00 49.78 98 SER A O 1
ATOM 775 N N . LEU A 1 99 ? -16.572 4.798 2.824 1.00 47.44 99 LEU A N 1
ATOM 776 C CA . LEU A 1 99 ? -17.152 4.004 3.911 1.00 47.44 99 LEU A CA 1
ATOM 777 C C . LEU A 1 99 ? -16.999 4.684 5.282 1.00 47.44 99 LEU A C 1
ATOM 779 O O . LEU A 1 99 ? -17.784 4.384 6.176 1.00 47.44 99 LEU A O 1
ATOM 783 N N . SER A 1 100 ? -16.074 5.634 5.470 1.00 49.00 100 SER A N 1
ATOM 784 C CA . SER A 1 100 ? -15.954 6.385 6.737 1.00 49.00 100 SER A CA 1
ATOM 785 C C . SER A 1 100 ? -17.155 7.304 7.002 1.00 49.00 100 SER A C 1
ATOM 787 O O . SER A 1 100 ? -17.488 7.566 8.161 1.00 49.00 100 SER A O 1
ATOM 789 N N . VAL A 1 101 ? -17.919 7.674 5.965 1.00 48.69 101 VAL A N 1
ATOM 790 C CA . VAL A 1 101 ? -19.220 8.349 6.132 1.00 48.69 101 VAL A CA 1
ATOM 791 C C . VAL A 1 101 ? -20.201 7.507 6.962 1.00 48.69 101 VAL A C 1
ATOM 793 O O . VAL A 1 101 ? -21.007 8.075 7.690 1.00 48.69 101 VAL A O 1
ATOM 796 N N . TRP A 1 102 ? -20.104 6.170 6.943 1.00 43.59 102 TRP A N 1
ATOM 797 C CA . TRP A 1 102 ? -20.964 5.292 7.752 1.00 43.59 102 TRP A CA 1
ATOM 798 C C . TRP A 1 102 ? -20.639 5.299 9.253 1.00 43.59 102 TRP A C 1
ATOM 800 O O . TRP A 1 102 ? -21.508 4.950 10.048 1.00 43.59 102 TRP A O 1
ATOM 810 N N . SER A 1 103 ? -19.441 5.731 9.665 1.00 48.88 103 SER A N 1
ATOM 811 C CA . SER A 1 103 ? -19.100 5.889 11.089 1.00 48.88 103 SER A CA 1
ATOM 812 C C . SER A 1 103 ? -19.674 7.191 11.668 1.00 48.88 103 SER A C 1
ATOM 814 O O . SER A 1 103 ? -20.126 7.229 12.809 1.00 48.88 103 SER A O 1
ATOM 816 N N . LEU A 1 104 ? -19.748 8.249 10.849 1.00 49.59 104 LEU A N 1
ATOM 817 C CA . LEU A 1 104 ? -20.327 9.545 11.230 1.00 49.59 104 LEU A CA 1
ATOM 818 C C . LEU A 1 104 ? -21.859 9.613 11.069 1.00 49.59 104 LEU A C 1
ATOM 820 O O . LEU A 1 104 ? -22.490 10.505 11.635 1.00 49.59 104 LEU A O 1
ATOM 824 N N . LEU A 1 105 ? -22.465 8.685 10.317 1.00 45.38 105 LEU A N 1
ATOM 825 C CA . LEU A 1 105 ? -23.920 8.566 10.120 1.00 45.38 105 LEU A CA 1
ATOM 826 C C . LEU A 1 105 ? -24.584 7.465 10.960 1.00 45.38 105 LEU A C 1
ATOM 828 O O . LEU A 1 105 ? -25.767 7.189 10.757 1.00 45.38 105 LEU A O 1
ATOM 832 N N . LEU A 1 106 ? -23.875 6.851 11.911 1.00 45.09 106 LEU A N 1
ATOM 833 C CA . LEU A 1 106 ? -24.514 6.002 12.911 1.00 45.09 106 LEU A CA 1
ATOM 834 C C . LEU A 1 106 ? -24.965 6.883 14.089 1.00 45.09 106 LEU A C 1
ATOM 836 O O . LEU A 1 106 ? -24.118 7.323 14.868 1.00 45.09 106 LEU A O 1
ATOM 840 N N . PRO A 1 107 ? -26.270 7.175 14.268 1.00 41.16 107 PRO A N 1
ATOM 841 C CA . PRO A 1 107 ? -26.726 7.753 15.520 1.00 41.16 107 PRO A CA 1
ATOM 842 C C . PRO A 1 107 ? -26.389 6.767 16.6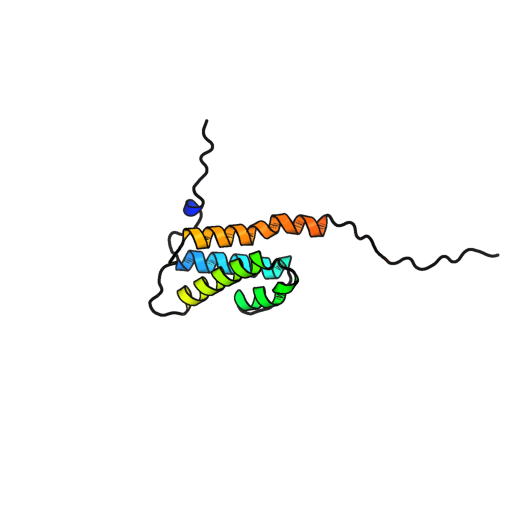37 1.00 41.16 107 PRO A C 1
ATOM 844 O O . PRO A 1 107 ? -26.807 5.610 16.592 1.00 41.16 107 PRO A O 1
ATOM 847 N N . SER A 1 108 ? -25.618 7.236 17.618 1.00 52.06 108 SER A N 1
ATOM 848 C CA . SER A 1 108 ? -25.307 6.554 18.872 1.00 52.06 108 SER A CA 1
ATOM 849 C C . SER A 1 108 ? -26.587 6.079 19.562 1.00 52.06 108 SE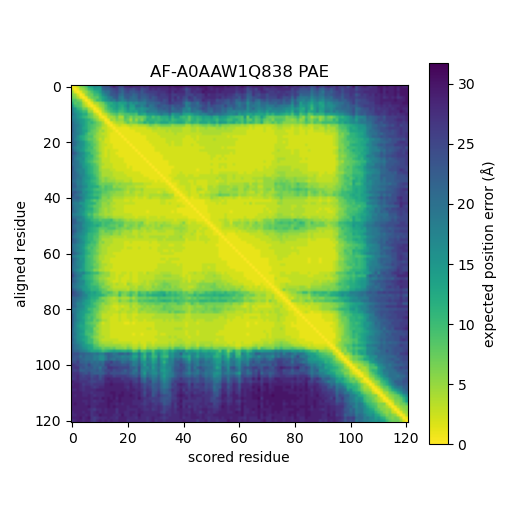R A C 1
ATOM 851 O O . SER A 1 108 ? -27.160 6.772 20.400 1.00 52.06 108 SER A O 1
ATOM 853 N N . ALA A 1 109 ? -27.067 4.898 19.196 1.00 49.53 109 ALA A N 1
ATOM 854 C CA . ALA A 1 109 ? -28.181 4.235 19.839 1.00 49.53 109 ALA A CA 1
ATOM 855 C C . ALA A 1 109 ? -27.631 3.028 20.602 1.00 49.53 109 ALA A C 1
ATOM 857 O O . ALA A 1 109 ? -27.055 2.130 19.995 1.00 49.53 109 ALA A O 1
ATOM 858 N N . LEU A 1 110 ? -27.896 3.032 21.918 1.00 43.78 110 LEU A N 1
ATOM 859 C CA . LEU A 1 110 ? -27.575 2.037 22.960 1.00 43.78 110 LEU A CA 1
ATOM 860 C C . LEU A 1 110 ? -26.208 2.255 23.641 1.00 43.78 110 LEU A C 1
ATOM 862 O O . LEU A 1 110 ? -25.165 2.035 23.051 1.00 43.78 110 LEU A O 1
ATOM 866 N N . GLY A 1 111 ? -26.108 2.643 24.912 1.00 50.12 111 GLY A N 1
ATOM 867 C CA . GLY A 1 111 ? -27.126 2.889 25.922 1.00 50.12 111 GLY A CA 1
ATOM 868 C C . GLY A 1 111 ? -26.466 3.325 27.235 1.00 50.12 111 GLY A C 1
ATOM 869 O O . GLY A 1 111 ? -25.524 2.699 27.718 1.00 50.12 111 GLY A O 1
ATOM 870 N N . HIS A 1 112 ? -26.981 4.404 27.815 1.00 40.44 112 HIS A N 1
ATOM 871 C CA . HIS A 1 112 ? -26.863 4.705 29.238 1.00 40.44 112 HIS A CA 1
ATOM 872 C C . HIS A 1 112 ? -28.137 5.446 29.640 1.00 40.44 112 HIS A C 1
ATOM 874 O O . HIS A 1 112 ? -28.248 6.659 29.489 1.00 40.44 112 HIS A O 1
ATOM 880 N N . GLN A 1 113 ? -29.136 4.689 30.088 1.00 47.62 113 GLN A N 1
ATOM 881 C CA . GLN A 1 113 ? -30.184 5.232 30.940 1.00 47.62 113 GLN A CA 1
ATOM 882 C C . GLN A 1 113 ? -29.820 4.863 32.378 1.00 47.62 113 GLN A C 1
ATOM 884 O O . GLN A 1 113 ? -29.878 3.679 32.710 1.00 47.62 113 GLN A O 1
ATOM 889 N N . PRO A 1 114 ? -29.439 5.814 33.244 1.00 45.72 114 PRO A N 1
ATOM 890 C CA . PRO A 1 114 ? -29.638 5.621 34.664 1.00 45.72 114 PRO A CA 1
ATOM 891 C C . PRO A 1 114 ? -31.135 5.786 34.958 1.00 45.72 114 PRO A C 1
ATOM 893 O O . PRO A 1 114 ? -31.716 6.858 34.809 1.00 45.72 114 PRO A O 1
ATOM 896 N N . GLU A 1 115 ? -31.723 4.634 35.258 1.00 45.44 115 GLU A N 1
ATOM 897 C CA . GLU A 1 115 ? -32.899 4.348 36.073 1.00 45.44 115 GLU A CA 1
ATOM 898 C C . GLU A 1 115 ? -33.680 5.541 36.660 1.00 45.44 115 GLU A C 1
ATOM 900 O O . GLU A 1 115 ? -33.169 6.397 37.381 1.00 45.44 115 GLU A O 1
ATOM 905 N N . LEU A 1 116 ? -34.985 5.510 36.389 1.00 47.72 116 LEU A N 1
ATOM 906 C CA . LEU A 1 116 ? -36.041 6.227 37.090 1.00 47.72 116 LEU A CA 1
ATOM 907 C C . LEU A 1 116 ? -35.859 6.177 38.618 1.00 47.72 116 LEU A C 1
ATOM 909 O O . LEU A 1 116 ? -36.026 5.127 39.230 1.00 47.72 116 LEU A O 1
ATOM 913 N N . THR A 1 117 ? -35.709 7.336 39.255 1.00 51.75 117 THR A N 1
ATOM 914 C CA . THR A 1 117 ? -36.325 7.555 40.569 1.00 51.75 117 THR A CA 1
ATOM 915 C C . THR A 1 117 ? -37.574 8.397 40.352 1.00 51.75 117 THR A C 1
ATOM 917 O O . THR A 1 117 ? -37.528 9.604 40.114 1.00 51.75 117 THR A O 1
ATOM 920 N N . GLN A 1 118 ? -38.721 7.720 40.380 1.00 51.06 118 GLN A N 1
ATOM 921 C CA . GLN A 1 118 ? -39.987 8.367 40.673 1.00 51.06 118 GLN A CA 1
ATOM 922 C C . GLN A 1 118 ? -40.024 8.693 42.172 1.00 51.06 118 GLN A C 1
ATOM 924 O O . GLN A 1 118 ? -39.966 7.797 43.003 1.00 51.06 118 GLN A O 1
ATOM 929 N N . ASN A 1 119 ? -40.115 9.990 42.468 1.00 48.81 119 ASN A N 1
ATOM 930 C CA . ASN A 1 119 ? -41.045 10.624 43.407 1.00 48.81 119 ASN A CA 1
ATOM 931 C C . ASN A 1 119 ? -41.315 9.950 44.771 1.00 48.81 119 ASN A C 1
ATOM 933 O O . ASN A 1 119 ? -41.921 8.883 44.816 1.00 48.81 119 ASN A O 1
ATOM 937 N N . SER A 1 120 ? -41.098 10.683 45.873 1.00 49.31 120 SER A N 1
ATOM 938 C CA . SER A 1 120 ? -42.172 10.992 46.843 1.00 49.31 120 SER A CA 1
ATOM 939 C C . SER A 1 120 ? -41.711 11.919 47.978 1.00 49.31 120 SER A C 1
ATOM 941 O O . SER A 1 120 ? -40.878 11.518 48.783 1.00 49.31 120 SER A O 1
ATOM 943 N N . ARG A 1 121 ? -42.418 13.058 48.079 1.00 49.69 121 ARG A N 1
ATOM 944 C CA . ARG A 1 121 ? -42.605 13.977 49.227 1.00 49.69 121 ARG A CA 1
ATOM 945 C C . ARG A 1 121 ? -41.480 14.922 49.639 1.00 49.69 121 ARG A C 1
ATOM 947 O O . ARG A 1 121 ? -40.407 14.457 50.061 1.00 49.69 121 ARG A O 1
#

Mean predicted aligned error: 11.7 Å